Protein AF-A0A5B7DJQ2-F1 (afdb_monomer)

Radius of gyration: 12.95 Å; Cα contacts (8 Å, |Δi|>4): 149; chains: 1; bounding box: 38×33×26 Å

Nearest PDB structures (foldseek):
  2wfh-assembly1_B  TM=6.707E-01  e=1.026E-02  Homo sapiens
  2v9s-assembly1_A  TM=7.386E-01  e=7.424E-02  Homo sapiens
  5zsm-assembly1_A  TM=6.759E-01  e=9.048E-02  Macaca mulatta
  5zsm-assembly1_B  TM=6.606E-01  e=1.032E-01  Macaca mulatta
  6s9v-assembly1_A  TM=3.679E-01  e=7.523E+00  Thermoanaerobacterium thermosaccharolyticum DSM 571

Organism: Portunus trituberculatus (NCBI:txid210409)

Mean predicted aligned error: 5.29 Å

Foldseek 3Di:
DPDDDDQLQDEAEPEQDADAADACVPNVVVLVSNLPDHAAYEHANYQYADALRCLVQLVDLSNLVRYDQRDAHNVRHGSNDDDPDPRNVD

Structure (mmCIF, N/CA/C/O backbone):
data_AF-A0A5B7DJQ2-F1
#
_entry.id   AF-A0A5B7DJQ2-F1
#
loop_
_atom_site.group_PDB
_atom_site.id
_atom_site.type_symbol
_atom_site.label_atom_id
_atom_site.label_alt_id
_atom_site.label_comp_id
_atom_site.label_asym_id
_atom_site.label_entity_id
_atom_site.label_seq_id
_atom_site.pdbx_PDB_ins_code
_atom_site.Cartn_x
_atom_site.Cartn_y
_atom_site.Cartn_z
_atom_site.occupancy
_atom_site.B_iso_or_equiv
_atom_site.auth_seq_id
_atom_site.auth_comp_id
_atom_site.auth_asym_id
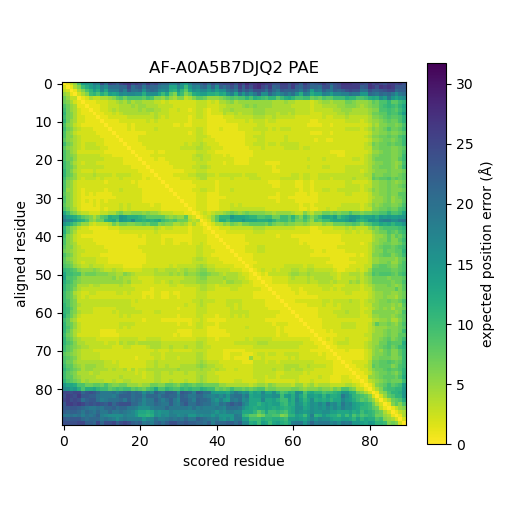_atom_site.auth_atom_id
_atom_site.pdbx_PDB_model_num
ATOM 1 N N . MET A 1 1 ? 26.587 -15.575 -4.727 1.00 43.62 1 MET A N 1
ATOM 2 C CA . MET A 1 1 ? 25.281 -15.726 -5.399 1.00 43.62 1 MET A CA 1
ATOM 3 C C . MET A 1 1 ? 24.302 -14.821 -4.680 1.00 43.62 1 MET A C 1
ATOM 5 O O . MET A 1 1 ? 24.111 -15.010 -3.488 1.00 43.62 1 MET A O 1
ATOM 9 N N . VAL A 1 2 ? 23.773 -13.801 -5.352 1.00 59.97 2 VAL A N 1
ATOM 10 C CA . VAL A 1 2 ? 22.652 -13.017 -4.816 1.00 59.97 2 VAL A CA 1
ATOM 11 C C . VAL A 1 2 ? 21.405 -13.831 -5.133 1.00 59.97 2 VAL A C 1
ATOM 13 O O . VAL A 1 2 ? 21.206 -14.184 -6.295 1.00 59.97 2 VAL A O 1
ATOM 16 N N . ALA A 1 3 ? 20.625 -14.210 -4.122 1.00 57.47 3 ALA A N 1
ATOM 17 C CA . ALA A 1 3 ? 19.323 -14.809 -4.380 1.00 57.47 3 ALA A CA 1
ATOM 18 C C . ALA A 1 3 ? 18.502 -13.785 -5.183 1.00 57.47 3 ALA A C 1
ATOM 20 O O . ALA A 1 3 ? 18.424 -12.633 -4.746 1.00 57.47 3 ALA A O 1
ATOM 21 N N . PRO A 1 4 ? 17.950 -14.135 -6.359 1.00 74.25 4 PRO A N 1
ATOM 22 C CA . PRO A 1 4 ? 17.040 -13.224 -7.029 1.00 74.25 4 PRO A CA 1
ATOM 23 C C . PRO A 1 4 ? 15.872 -12.966 -6.074 1.00 74.25 4 PRO A C 1
ATOM 25 O O . PRO A 1 4 ? 15.341 -13.899 -5.471 1.00 74.25 4 PRO A O 1
ATOM 28 N N . GLY A 1 5 ? 15.551 -11.688 -5.875 1.00 84.44 5 GLY A N 1
ATOM 29 C CA . GLY A 1 5 ? 14.394 -11.276 -5.092 1.00 84.44 5 GLY A CA 1
ATOM 30 C C . GLY A 1 5 ? 13.084 -11.630 -5.801 1.00 84.44 5 GLY A C 1
ATOM 31 O O . GLY A 1 5 ? 13.008 -12.571 -6.593 1.00 84.44 5 GLY A O 1
ATOM 32 N N . LEU A 1 6 ? 12.032 -10.860 -5.546 1.00 89.69 6 LEU A N 1
ATOM 33 C CA . LEU A 1 6 ? 10.772 -11.017 -6.262 1.00 89.69 6 LEU A CA 1
ATOM 34 C C . LEU A 1 6 ? 10.966 -10.694 -7.747 1.00 89.69 6 LEU A C 1
ATOM 36 O O . LEU A 1 6 ? 11.584 -9.691 -8.107 1.00 89.69 6 LEU A O 1
ATOM 40 N N . ALA A 1 7 ? 10.399 -11.535 -8.614 1.00 90.19 7 ALA A N 1
ATOM 41 C CA . ALA A 1 7 ? 10.255 -11.186 -10.019 1.00 90.19 7 ALA A CA 1
ATOM 42 C C . ALA A 1 7 ? 9.386 -9.930 -10.130 1.00 90.19 7 ALA A C 1
ATOM 44 O O . ALA A 1 7 ? 8.391 -9.785 -9.42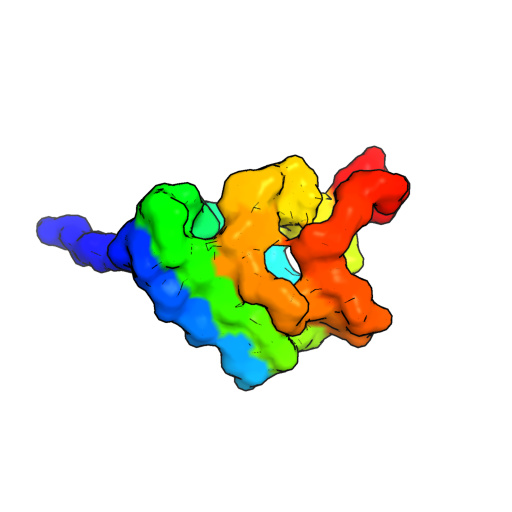1 1.00 90.19 7 ALA A O 1
ATOM 45 N N . SER A 1 8 ? 9.738 -9.024 -11.033 1.00 90.38 8 SER A N 1
ATOM 46 C CA . SER A 1 8 ? 9.130 -7.695 -11.060 1.00 90.38 8 SER A CA 1
ATOM 47 C C . SER A 1 8 ? 7.668 -7.683 -11.545 1.00 90.38 8 SER A C 1
ATOM 49 O O . SER A 1 8 ? 6.927 -6.729 -11.328 1.00 90.38 8 SER A O 1
ATOM 51 N N . ASN A 1 9 ? 7.216 -8.788 -12.141 1.00 91.00 9 ASN A N 1
ATOM 52 C CA . ASN A 1 9 ? 5.828 -9.068 -12.508 1.00 91.00 9 ASN A CA 1
ATOM 53 C C . ASN A 1 9 ? 5.122 -10.044 -11.545 1.00 91.00 9 ASN A C 1
ATOM 55 O O . ASN A 1 9 ? 4.075 -10.589 -11.896 1.00 91.00 9 ASN A O 1
ATOM 59 N N . ALA A 1 10 ? 5.701 -10.329 -10.377 1.00 93.88 10 ALA A N 1
ATOM 60 C CA . ALA A 1 10 ? 5.108 -11.261 -9.432 1.00 93.88 10 ALA A CA 1
ATOM 61 C C . ALA A 1 10 ? 3.819 -10.702 -8.813 1.00 93.88 10 ALA A C 1
ATOM 63 O O . ALA A 1 10 ? 3.649 -9.495 -8.626 1.00 93.88 10 ALA A O 1
ATOM 64 N N . HIS A 1 11 ? 2.932 -11.621 -8.438 1.00 95.19 11 HIS A N 1
ATOM 65 C CA . HIS A 1 11 ? 1.796 -11.334 -7.577 1.00 95.19 11 HIS A CA 1
ATOM 66 C C . HIS A 1 11 ? 2.129 -11.809 -6.160 1.00 95.19 11 HIS A C 1
ATOM 68 O O . HIS A 1 11 ? 2.226 -13.009 -5.905 1.00 95.19 11 HIS A O 1
ATOM 74 N N . LEU A 1 12 ? 2.322 -10.863 -5.246 1.00 96.06 12 LEU A N 1
ATOM 75 C CA . LEU A 1 12 ? 2.521 -11.109 -3.826 1.00 96.06 12 LEU A CA 1
ATOM 76 C C . LEU A 1 12 ? 1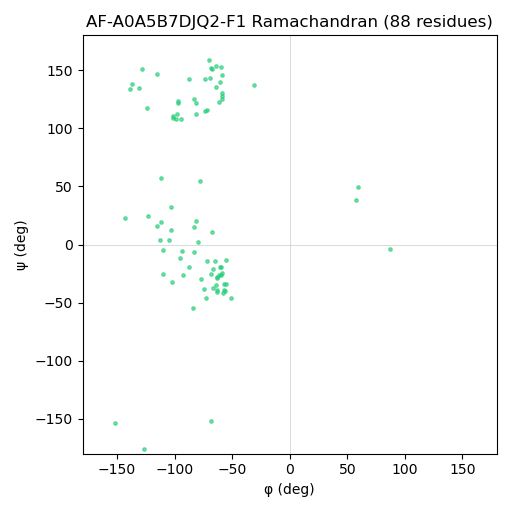.173 -11.009 -3.107 1.00 96.06 12 LEU A C 1
ATOM 78 O O . LEU A 1 12 ? 0.646 -9.911 -2.944 1.00 96.06 12 LEU A O 1
ATOM 82 N N . SER A 1 13 ? 0.620 -12.138 -2.664 1.00 97.06 13 SER A N 1
ATOM 83 C CA . SER A 1 13 ? -0.560 -12.132 -1.796 1.00 97.06 13 SER A CA 1
ATOM 84 C C . SER A 1 13 ? -0.147 -12.271 -0.336 1.00 97.06 13 SER A C 1
ATOM 86 O O . SER A 1 13 ? 0.516 -13.231 0.052 1.00 97.06 13 SER A O 1
ATOM 88 N N . LEU A 1 14 ? -0.547 -11.283 0.455 1.00 97.62 14 LEU A N 1
ATOM 89 C CA . LEU A 1 14 ? -0.448 -11.227 1.911 1.00 97.62 14 LEU A CA 1
ATOM 90 C C . LEU A 1 14 ? -1.843 -11.002 2.515 1.00 97.62 14 LEU A C 1
ATOM 92 O O . LEU A 1 14 ? -1.981 -10.474 3.621 1.00 97.62 14 LEU A O 1
ATOM 96 N N . ALA A 1 15 ? -2.887 -11.385 1.778 1.00 98.12 15 ALA A N 1
ATOM 97 C CA . ALA A 1 15 ? -4.264 -11.236 2.208 1.00 98.12 15 ALA A CA 1
ATOM 98 C C . ALA A 1 15 ? -4.563 -12.078 3.454 1.00 98.12 15 ALA A C 1
ATOM 100 O O . ALA A 1 15 ? -3.937 -13.121 3.660 1.00 98.12 15 ALA A O 1
ATOM 101 N N . LYS A 1 16 ? -5.547 -11.646 4.253 1.00 98.06 16 LYS A N 1
ATOM 102 C CA . LYS A 1 16 ? -6.020 -12.355 5.460 1.00 98.06 16 LYS A CA 1
ATOM 103 C C . LYS A 1 16 ? -4.917 -12.563 6.501 1.00 98.06 16 LYS A C 1
ATOM 105 O O . LYS A 1 16 ? -4.701 -13.674 6.983 1.00 98.06 16 LYS A O 1
ATOM 110 N N . ASN A 1 17 ? -4.207 -11.488 6.824 1.00 98.31 17 ASN A N 1
ATOM 111 C CA . ASN A 1 17 ? -3.185 -11.463 7.868 1.00 98.31 17 ASN A CA 1
ATOM 112 C C . ASN A 1 17 ? -3.472 -10.328 8.869 1.00 98.31 17 ASN A C 1
ATOM 114 O O . ASN A 1 17 ? -4.472 -9.622 8.778 1.00 98.31 17 ASN A O 1
ATOM 118 N N . GLU A 1 18 ? -2.569 -10.148 9.831 1.00 97.94 18 GLU A N 1
ATOM 119 C CA . GLU A 1 18 ? -2.651 -9.122 10.879 1.00 97.94 18 GLU A CA 1
ATOM 120 C C . GLU A 1 18 ? -1.703 -7.940 10.598 1.00 97.94 18 GLU A C 1
ATOM 122 O O . GLU A 1 18 ? -1.122 -7.339 11.506 1.00 97.94 18 GLU A O 1
ATOM 127 N N . ILE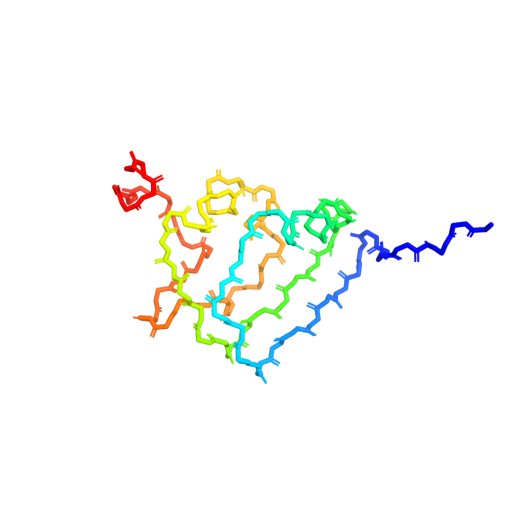 A 1 19 ? -1.471 -7.613 9.321 1.00 97.25 19 ILE A N 1
ATOM 128 C CA . ILE A 1 19 ? -0.594 -6.499 8.955 1.00 97.25 19 ILE A CA 1
ATOM 129 C C . ILE A 1 19 ? -1.315 -5.196 9.288 1.00 97.25 19 ILE A C 1
ATOM 131 O O . ILE A 1 19 ? -2.332 -4.854 8.696 1.00 97.25 19 ILE A O 1
ATOM 135 N N . MET A 1 20 ? -0.752 -4.445 10.230 1.00 96.06 20 MET A N 1
ATOM 136 C CA . MET A 1 20 ? -1.307 -3.156 10.643 1.00 96.06 20 MET A CA 1
ATOM 137 C C . MET A 1 20 ? -0.555 -1.964 10.058 1.00 96.06 20 MET A C 1
ATOM 139 O O . MET A 1 20 ? -1.158 -0.924 9.836 1.00 96.06 20 MET A O 1
ATOM 143 N N . LYS A 1 21 ? 0.761 -2.068 9.846 1.00 93.69 21 LYS A N 1
ATOM 144 C CA . LYS A 1 21 ? 1.617 -0.918 9.511 1.00 93.69 21 LYS A CA 1
ATOM 145 C C . LYS A 1 21 ? 2.504 -1.210 8.311 1.00 93.69 21 LYS A C 1
ATOM 147 O O . LYS A 1 21 ? 3.183 -2.237 8.276 1.00 93.69 21 LYS A O 1
ATOM 152 N N . LEU A 1 22 ? 2.574 -0.256 7.386 1.00 94.19 22 LEU A N 1
ATOM 153 C CA . LEU A 1 22 ? 3.409 -0.326 6.183 1.00 94.19 22 LEU A CA 1
ATOM 154 C C . LEU A 1 22 ? 4.546 0.700 6.249 1.00 94.19 22 LEU A C 1
ATOM 156 O O . LEU A 1 22 ? 4.683 1.565 5.389 1.00 94.19 22 LEU A O 1
ATOM 160 N N . GLN A 1 23 ? 5.362 0.623 7.303 1.00 93.12 23 GLN A N 1
ATOM 161 C CA . GLN A 1 23 ? 6.491 1.538 7.493 1.00 93.12 23 GLN A CA 1
ATOM 162 C C . GLN A 1 23 ? 7.473 1.465 6.316 1.00 93.12 23 GLN A C 1
ATOM 164 O O . GLN A 1 23 ? 7.971 0.385 5.990 1.00 93.12 23 GLN A O 1
ATOM 169 N N . GLN A 1 24 ? 7.802 2.619 5.730 1.00 95.06 24 GLN A N 1
AT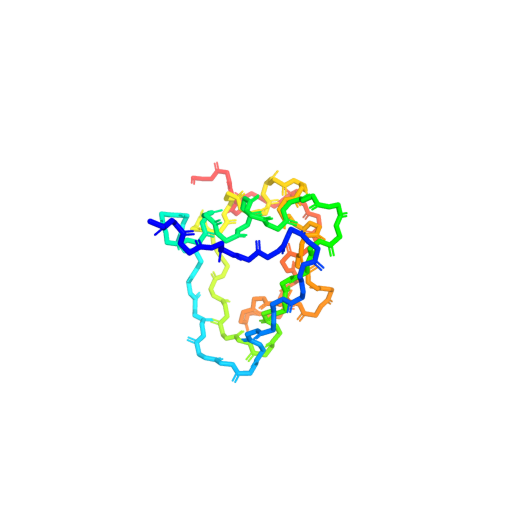OM 170 C CA . GLN A 1 24 ? 8.607 2.712 4.508 1.00 95.06 24 GLN A CA 1
ATOM 171 C C . GLN A 1 24 ? 9.914 1.914 4.574 1.00 95.06 24 GLN A C 1
ATOM 173 O O . GLN A 1 24 ? 10.204 1.144 3.663 1.00 95.06 24 GLN A O 1
ATOM 178 N N . LEU A 1 25 ? 10.659 2.031 5.678 1.00 94.75 25 LEU A N 1
ATOM 179 C CA . LEU A 1 25 ? 11.949 1.357 5.858 1.00 94.75 25 LEU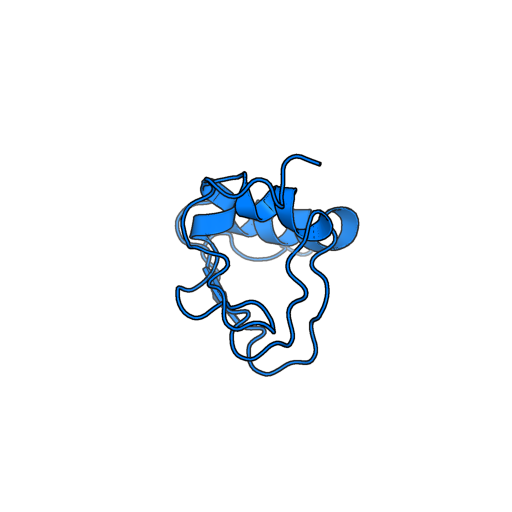 A CA 1
ATOM 180 C C . LEU A 1 25 ? 11.870 -0.168 5.659 1.00 94.75 25 LEU A C 1
ATOM 182 O O . LEU A 1 25 ? 12.812 -0.774 5.156 1.00 94.75 25 LEU A O 1
ATOM 186 N N . HIS A 1 26 ? 10.747 -0.786 6.031 1.00 93.62 26 HIS A N 1
ATOM 187 C CA . HIS A 1 26 ? 10.562 -2.235 5.948 1.00 93.62 26 HIS A CA 1
ATOM 188 C C . HIS A 1 26 ? 9.913 -2.685 4.641 1.00 93.62 26 HIS A C 1
ATOM 190 O O . HIS A 1 26 ? 10.119 -3.818 4.233 1.00 93.62 26 HIS A O 1
ATOM 196 N N . TRP A 1 27 ? 9.131 -1.831 3.983 1.00 95.44 27 TRP A N 1
ATOM 197 C CA . TRP A 1 27 ? 8.281 -2.247 2.863 1.00 95.44 27 TRP A CA 1
ATOM 198 C C . TRP A 1 27 ? 8.744 -1.723 1.508 1.00 95.44 27 TRP A C 1
ATOM 200 O O . TRP A 1 27 ? 8.467 -2.356 0.490 1.00 95.44 27 TRP A O 1
ATOM 210 N N . GLN A 1 28 ? 9.475 -0.607 1.467 1.00 96.00 28 GLN A N 1
ATOM 211 C CA . GLN A 1 28 ? 9.826 0.064 0.214 1.00 96.00 28 GLN A CA 1
ATOM 212 C C . GLN A 1 28 ? 10.552 -0.862 -0.767 1.00 96.00 28 GLN A C 1
ATOM 214 O O . GLN A 1 28 ? 10.230 -0.877 -1.950 1.00 96.00 28 GLN A O 1
ATOM 219 N N . HIS A 1 29 ? 11.455 -1.711 -0.275 1.00 94.06 29 HIS A N 1
ATOM 220 C CA . HIS A 1 29 ? 12.207 -2.633 -1.124 1.00 94.06 29 HIS A CA 1
ATOM 221 C C . HIS A 1 29 ? 11.323 -3.674 -1.840 1.00 94.06 29 HIS A C 1
ATOM 223 O O . HIS A 1 29 ? 11.692 -4.147 -2.914 1.00 94.06 29 HIS A O 1
ATOM 229 N N . ILE A 1 30 ? 10.166 -4.044 -1.275 1.00 94.50 30 ILE A N 1
ATOM 230 C CA . ILE A 1 30 ? 9.190 -4.940 -1.921 1.00 94.50 30 ILE A CA 1
ATOM 231 C C . ILE A 1 30 ? 8.483 -4.189 -3.053 1.00 94.50 30 ILE A C 1
ATOM 233 O O . ILE A 1 30 ? 8.382 -4.695 -4.170 1.00 94.50 30 ILE A O 1
ATOM 237 N N . PHE A 1 31 ? 8.040 -2.961 -2.778 1.00 95.31 31 PHE A N 1
ATOM 238 C CA . PHE A 1 31 ? 7.381 -2.101 -3.763 1.00 95.31 31 PHE A CA 1
ATOM 239 C C . PHE A 1 31 ? 8.317 -1.751 -4.929 1.00 95.31 31 PHE A C 1
ATOM 241 O O . PHE A 1 31 ? 7.897 -1.782 -6.083 1.00 95.31 31 PHE A O 1
ATOM 248 N N . ASP A 1 32 ? 9.597 -1.495 -4.652 1.00 94.50 32 ASP A N 1
ATOM 249 C CA . ASP A 1 32 ? 10.606 -1.217 -5.678 1.00 94.50 32 ASP A CA 1
ATOM 250 C C . ASP A 1 32 ? 10.838 -2.403 -6.614 1.00 94.50 32 ASP A C 1
ATOM 252 O O . ASP A 1 32 ? 10.930 -2.218 -7.827 1.00 94.50 32 ASP A O 1
ATOM 256 N N . GLN A 1 33 ? 10.877 -3.625 -6.075 1.00 93.44 33 GLN A N 1
ATOM 257 C CA . GLN A 1 33 ? 11.034 -4.833 -6.888 1.00 93.44 33 GLN A CA 1
ATOM 258 C C . GLN A 1 33 ? 9.846 -5.055 -7.829 1.00 93.44 33 GLN A C 1
ATOM 260 O O . GLN A 1 33 ? 10.041 -5.518 -8.948 1.00 93.44 33 GLN A O 1
ATOM 265 N N . LEU A 1 34 ? 8.631 -4.702 -7.403 1.00 94.50 34 LEU A N 1
ATOM 266 C CA . LEU A 1 34 ? 7.388 -4.976 -8.130 1.00 94.50 34 LEU A CA 1
ATOM 267 C C . LEU A 1 34 ? 6.927 -3.833 -9.053 1.00 94.50 34 LEU A C 1
ATOM 269 O O . LEU A 1 34 ? 5.963 -4.007 -9.796 1.00 94.50 34 LEU A O 1
ATOM 273 N N . ARG A 1 35 ? 7.598 -2.672 -9.048 1.00 89.31 35 ARG A N 1
ATOM 274 C CA . ARG A 1 35 ? 7.155 -1.459 -9.768 1.00 89.31 35 ARG A CA 1
ATOM 275 C C . ARG A 1 35 ? 7.026 -1.624 -11.290 1.00 89.31 35 ARG A C 1
ATOM 277 O O . ARG A 1 35 ? 6.378 -0.805 -11.929 1.00 89.31 35 ARG A O 1
ATOM 284 N N . LEU A 1 36 ? 7.652 -2.634 -11.899 1.00 81.06 36 LEU A N 1
ATOM 285 C CA . LEU A 1 36 ? 7.739 -2.764 -13.358 1.00 81.06 36 LEU A CA 1
ATOM 286 C C . LEU A 1 36 ? 7.544 -4.212 -13.831 1.00 81.06 36 LEU A C 1
ATOM 288 O O . LEU A 1 36 ? 8.254 -5.085 -13.355 1.00 81.06 36 LEU A O 1
ATOM 292 N N . PRO A 1 37 ? 6.734 -4.512 -14.860 1.00 75.81 37 PRO A N 1
ATOM 293 C CA . PRO A 1 37 ? 5.643 -3.724 -15.436 1.00 75.81 37 PRO A CA 1
ATOM 294 C C . PRO A 1 37 ? 4.258 -4.096 -14.871 1.00 75.81 37 PRO A C 1
ATOM 296 O O . PRO A 1 37 ? 3.294 -3.381 -15.120 1.00 75.81 37 PRO A O 1
ATOM 299 N N . TYR A 1 38 ? 4.140 -5.211 -14.138 1.00 83.56 38 TYR A N 1
ATOM 300 C CA . TYR A 1 38 ? 2.845 -5.810 -13.778 1.00 83.56 38 TYR A CA 1
ATOM 301 C C . TYR A 1 38 ? 2.813 -6.411 -12.369 1.00 83.56 38 TYR A C 1
ATOM 303 O O . TYR A 1 38 ? 2.004 -7.298 -12.099 1.00 83.56 38 TYR A O 1
ATOM 311 N N . GLY A 1 39 ? 3.695 -5.961 -11.476 1.00 94.62 39 GLY A N 1
ATOM 312 C CA . GLY A 1 39 ? 3.669 -6.406 -10.091 1.00 94.62 39 GLY A CA 1
ATOM 313 C C . GLY A 1 39 ? 2.330 -6.100 -9.416 1.00 94.62 39 GLY A C 1
ATOM 314 O O . GLY A 1 39 ? 1.651 -5.105 -9.711 1.00 94.62 39 GLY A O 1
ATOM 315 N N . ARG A 1 40 ? 1.932 -6.993 -8.511 1.00 96.00 40 ARG A N 1
ATOM 316 C CA . ARG A 1 40 ? 0.707 -6.869 -7.717 1.00 96.00 40 ARG A CA 1
ATOM 317 C C . ARG A 1 40 ? 0.978 -7.250 -6.274 1.00 96.00 40 ARG A C 1
ATOM 319 O O . ARG A 1 40 ? 1.660 -8.237 -6.013 1.00 96.00 40 ARG A O 1
ATOM 326 N N . ILE A 1 41 ? 0.415 -6.479 -5.356 1.00 97.12 41 ILE A N 1
ATOM 327 C CA . ILE A 1 41 ? 0.448 -6.720 -3.921 1.00 97.12 41 ILE A CA 1
ATOM 328 C C . ILE A 1 41 ? -1.000 -6.758 -3.439 1.00 97.12 41 ILE A C 1
ATOM 330 O O . ILE A 1 41 ? -1.725 -5.768 -3.533 1.00 97.12 41 ILE A O 1
ATOM 334 N N . ASP A 1 42 ? -1.416 -7.904 -2.921 1.00 97.69 42 ASP A N 1
ATOM 335 C CA . ASP A 1 42 ? -2.721 -8.074 -2.297 1.00 97.69 42 ASP A CA 1
ATOM 336 C C . ASP A 1 42 ? -2.571 -8.044 -0.776 1.00 97.69 42 ASP A C 1
ATOM 338 O O . ASP A 1 42 ? -2.022 -8.967 -0.173 1.00 97.69 42 ASP A O 1
ATOM 342 N N . LEU A 1 43 ? -3.044 -6.957 -0.168 1.00 97.56 43 LEU A N 1
ATOM 343 C CA . LEU A 1 43 ? -3.089 -6.747 1.282 1.00 97.56 43 LEU A CA 1
ATOM 344 C C . LEU A 1 43 ? -4.534 -6.746 1.799 1.00 97.56 43 LEU A C 1
ATOM 346 O O . LEU A 1 43 ? -4.811 -6.222 2.879 1.00 97.56 43 LEU A O 1
ATOM 350 N N . SER A 1 44 ? -5.476 -7.306 1.035 1.00 97.00 44 SER A N 1
ATOM 351 C CA . SER A 1 44 ? -6.877 -7.372 1.446 1.00 97.00 44 SER A CA 1
ATOM 352 C C . SER A 1 44 ? -7.060 -8.137 2.758 1.00 97.00 44 SER A C 1
ATOM 354 O O . SER A 1 44 ? -6.258 -8.993 3.127 1.00 97.00 44 SER A O 1
ATOM 356 N N . GLU A 1 45 ? -8.116 -7.794 3.498 1.00 97.06 45 GLU A N 1
ATOM 357 C CA . GLU A 1 45 ? -8.437 -8.446 4.776 1.00 97.06 45 GLU A CA 1
ATOM 358 C C . GLU A 1 45 ? -7.287 -8.366 5.805 1.00 97.06 45 GLU A C 1
ATOM 360 O O . GLU A 1 45 ? -7.040 -9.313 6.543 1.00 97.06 45 GLU A O 1
ATOM 365 N N . ASN A 1 46 ? -6.583 -7.229 5.847 1.00 97.69 46 ASN A N 1
ATOM 366 C CA . ASN A 1 46 ? -5.638 -6.875 6.906 1.00 97.69 46 ASN A CA 1
ATOM 367 C C . ASN A 1 46 ? -6.139 -5.639 7.680 1.00 97.69 46 ASN A C 1
ATOM 369 O O . ASN A 1 46 ? -6.730 -4.741 7.071 1.00 97.69 46 ASN A O 1
ATOM 373 N N . PRO A 1 47 ? -5.879 -5.532 8.995 1.00 97.00 47 PRO A N 1
ATOM 374 C CA . PRO A 1 47 ? -6.263 -4.386 9.821 1.00 97.00 47 PRO A CA 1
ATOM 375 C C . PRO A 1 47 ? -5.330 -3.173 9.619 1.00 97.00 47 PRO A C 1
ATOM 377 O O . PRO A 1 47 ? -4.762 -2.642 10.576 1.00 97.00 47 PRO A O 1
ATOM 380 N N . LEU A 1 48 ? -5.159 -2.721 8.371 1.00 95.38 48 LEU A N 1
ATOM 381 C CA . LEU A 1 48 ? -4.229 -1.644 8.019 1.00 95.38 48 LEU A CA 1
ATOM 382 C C . LEU A 1 48 ? -4.606 -0.328 8.712 1.00 95.38 48 LEU A C 1
ATOM 384 O O . LEU A 1 48 ? -5.697 0.216 8.528 1.00 95.38 48 LEU A O 1
ATOM 388 N N . LEU A 1 49 ? -3.672 0.220 9.479 1.00 92.12 49 LEU A N 1
ATOM 389 C CA . LEU A 1 49 ? -3.738 1.574 10.001 1.00 92.12 49 LEU A CA 1
ATOM 390 C C . LEU A 1 49 ? -3.272 2.520 8.899 1.00 92.12 49 LEU A C 1
ATOM 392 O O . LEU A 1 49 ? -2.108 2.514 8.511 1.00 92.12 49 LEU A O 1
ATOM 396 N N . CYS A 1 50 ? -4.196 3.320 8.386 1.00 87.44 50 CYS A N 1
ATOM 397 C CA . CYS A 1 50 ? -3.884 4.326 7.386 1.00 87.44 50 CYS A CA 1
ATOM 398 C C . CYS A 1 50 ? -3.722 5.688 8.053 1.00 87.44 50 CYS A C 1
ATOM 400 O O . CYS A 1 50 ? -4.689 6.255 8.560 1.00 87.44 50 CYS A O 1
ATOM 402 N N . GLY A 1 51 ? -2.495 6.199 8.047 1.00 83.81 51 GLY A N 1
ATOM 403 C CA . GLY A 1 51 ? -2.151 7.558 8.449 1.00 83.81 51 GLY A CA 1
ATOM 404 C C . GLY A 1 51 ? -0.907 8.045 7.707 1.00 83.81 51 GLY A C 1
ATOM 405 O O . GLY A 1 51 ? -0.595 7.572 6.611 1.00 83.81 51 GLY A O 1
ATOM 406 N N . CYS A 1 52 ? -0.157 8.975 8.303 1.00 84.19 52 CYS A N 1
ATOM 407 C CA . CYS A 1 52 ? 1.068 9.508 7.692 1.00 84.19 52 CYS A CA 1
ATOM 408 C C . CYS A 1 52 ? 2.125 8.423 7.400 1.00 84.19 52 CYS A C 1
ATOM 410 O O . CYS A 1 52 ? 2.949 8.584 6.503 1.00 84.19 52 CYS A O 1
ATOM 412 N N . ASP A 1 53 ? 2.095 7.294 8.111 1.00 84.31 53 ASP A N 1
ATOM 413 C CA . ASP A 1 53 ? 3.040 6.185 7.955 1.00 84.31 53 ASP A CA 1
ATOM 414 C C . ASP A 1 53 ? 2.933 5.457 6.608 1.00 84.31 53 ASP A C 1
ATOM 416 O O . ASP A 1 53 ? 3.911 4.847 6.169 1.00 84.31 53 ASP A O 1
ATOM 420 N N . ILE A 1 54 ? 1.793 5.572 5.923 1.00 89.69 54 ILE A N 1
ATOM 421 C CA . ILE A 1 54 ? 1.586 5.021 4.577 1.00 89.69 54 ILE A CA 1
ATOM 422 C C . ILE A 1 54 ? 1.598 6.091 3.476 1.00 89.69 54 ILE A C 1
ATOM 424 O O . ILE A 1 54 ? 1.382 5.766 2.307 1.00 89.69 54 ILE A O 1
ATOM 428 N N . ALA A 1 55 ? 1.874 7.359 3.811 1.00 88.69 55 ALA A N 1
ATOM 429 C CA . ALA A 1 55 ? 1.875 8.465 2.849 1.00 88.69 55 ALA A CA 1
ATOM 430 C C . ALA A 1 55 ? 2.846 8.219 1.681 1.00 88.69 55 ALA A C 1
ATOM 432 O O . ALA A 1 55 ? 2.539 8.546 0.541 1.00 88.69 55 ALA A O 1
ATOM 433 N N . TRP A 1 56 ? 3.979 7.556 1.920 1.00 91.50 56 TRP A N 1
ATOM 434 C CA . TRP A 1 56 ? 4.934 7.199 0.863 1.00 91.50 56 TRP A CA 1
ATOM 435 C C . TRP A 1 56 ? 4.340 6.263 -0.210 1.00 91.50 56 TRP A C 1
ATOM 437 O O . TRP A 1 56 ? 4.782 6.303 -1.357 1.00 91.50 56 TRP A O 1
ATOM 447 N N . ILE A 1 57 ? 3.321 5.462 0.136 1.00 92.00 57 ILE A N 1
ATOM 448 C CA . ILE A 1 57 ? 2.532 4.656 -0.809 1.00 92.00 57 ILE A CA 1
ATOM 449 C C . ILE A 1 57 ? 1.434 5.527 -1.409 1.00 92.00 57 ILE A C 1
ATOM 451 O O . ILE A 1 57 ? 1.335 5.651 -2.624 1.00 92.00 57 ILE A O 1
ATOM 455 N N . VAL A 1 58 ? 0.612 6.148 -0.560 1.00 88.50 58 VAL A N 1
ATOM 456 C CA . VAL A 1 58 ? -0.613 6.846 -0.974 1.00 88.50 58 VAL A CA 1
ATOM 457 C C . VAL A 1 58 ? -0.323 8.105 -1.790 1.00 88.50 58 VAL A C 1
ATOM 459 O O . VAL A 1 58 ? -1.141 8.472 -2.621 1.00 88.50 58 VAL A O 1
ATOM 462 N N . LEU A 1 59 ? 0.833 8.750 -1.646 1.00 87.62 59 LEU A N 1
ATOM 463 C CA . LEU A 1 59 ? 1.240 9.902 -2.460 1.00 87.62 59 LEU A CA 1
ATOM 464 C C . LEU A 1 59 ? 1.950 9.479 -3.761 1.00 87.62 59 LEU A C 1
ATOM 466 O O . LEU A 1 59 ? 1.967 10.245 -4.723 1.00 87.62 59 LEU A O 1
ATOM 470 N N . ASN A 1 60 ? 2.468 8.250 -3.846 1.00 90.31 60 ASN A N 1
ATOM 471 C CA . ASN A 1 60 ? 3.197 7.743 -5.010 1.00 90.31 60 ASN A CA 1
ATOM 472 C C . ASN A 1 60 ? 2.291 6.891 -5.914 1.00 90.31 60 ASN A C 1
ATOM 474 O O . ASN A 1 60 ? 1.946 5.757 -5.589 1.00 90.31 60 ASN A O 1
ATOM 478 N N . GLU A 1 61 ? 1.923 7.425 -7.081 1.00 89.75 61 GLU A N 1
ATOM 479 C CA . GLU A 1 61 ? 1.011 6.751 -8.013 1.00 89.75 61 GLU A CA 1
ATOM 480 C C . GLU A 1 61 ? 1.498 5.367 -8.457 1.00 89.75 61 GLU A C 1
ATOM 482 O O . GLU A 1 61 ? 0.699 4.433 -8.528 1.00 89.75 61 GLU A O 1
ATOM 487 N N . GLU A 1 62 ? 2.799 5.216 -8.694 1.00 91.69 62 GLU A N 1
ATOM 488 C CA . GLU A 1 62 ? 3.382 3.949 -9.135 1.00 91.69 62 GLU A CA 1
ATOM 489 C C . GLU A 1 62 ? 3.268 2.879 -8.046 1.00 91.69 62 GLU A C 1
ATOM 491 O O . GLU A 1 62 ? 2.962 1.729 -8.343 1.00 91.69 62 GLU A O 1
ATOM 496 N N . TYR A 1 63 ? 3.433 3.256 -6.776 1.00 93.75 63 TYR A N 1
ATOM 497 C CA . TYR A 1 63 ? 3.247 2.338 -5.651 1.00 93.75 63 TYR A CA 1
ATOM 498 C C . TYR A 1 63 ? 1.774 2.042 -5.375 1.00 93.75 63 TYR A C 1
ATOM 500 O O . TYR A 1 63 ? 1.433 0.888 -5.111 1.00 93.75 63 TYR A O 1
ATOM 508 N N . ARG A 1 64 ? 0.879 3.032 -5.490 1.00 91.31 64 ARG A N 1
ATOM 509 C CA . ARG A 1 64 ? -0.570 2.796 -5.358 1.00 91.31 64 ARG A CA 1
ATOM 510 C C . ARG A 1 64 ? -1.073 1.769 -6.366 1.00 91.31 64 ARG A C 1
ATOM 512 O O . ARG A 1 64 ? -1.857 0.905 -5.996 1.00 91.31 64 ARG A O 1
ATOM 519 N N . LYS A 1 65 ? -0.607 1.838 -7.618 1.00 92.06 65 LYS A N 1
ATOM 520 C CA . LYS A 1 65 ? -0.995 0.916 -8.703 1.00 92.06 65 LYS A CA 1
ATOM 521 C C . LYS A 1 65 ? -0.564 -0.537 -8.476 1.00 92.06 65 LYS A C 1
ATOM 523 O O . LYS A 1 65 ? -1.040 -1.411 -9.203 1.00 92.06 65 LYS A O 1
ATOM 528 N N . LEU A 1 66 ? 0.337 -0.801 -7.527 1.00 95.25 66 LEU A N 1
ATOM 529 C CA . LEU A 1 66 ? 0.714 -2.164 -7.145 1.00 95.25 66 LEU A CA 1
ATOM 530 C C . LEU A 1 66 ? -0.343 -2.816 -6.257 1.00 95.25 66 LEU A C 1
ATOM 532 O O . LEU A 1 66 ? -0.491 -4.035 -6.309 1.00 95.25 66 LEU A O 1
ATOM 536 N N . LEU A 1 67 ? -1.073 -2.031 -5.464 1.00 95.00 67 LEU A N 1
ATOM 537 C CA . LEU A 1 67 ? -2.094 -2.547 -4.561 1.00 95.00 67 LEU A CA 1
ATOM 538 C C . LEU A 1 67 ? -3.340 -2.990 -5.329 1.00 95.00 67 LEU A C 1
ATOM 540 O O . LEU A 1 67 ? -3.761 -2.349 -6.292 1.00 95.00 67 LEU A O 1
ATOM 544 N N . THR A 1 68 ? -3.957 -4.078 -4.878 1.00 93.31 68 THR A N 1
ATOM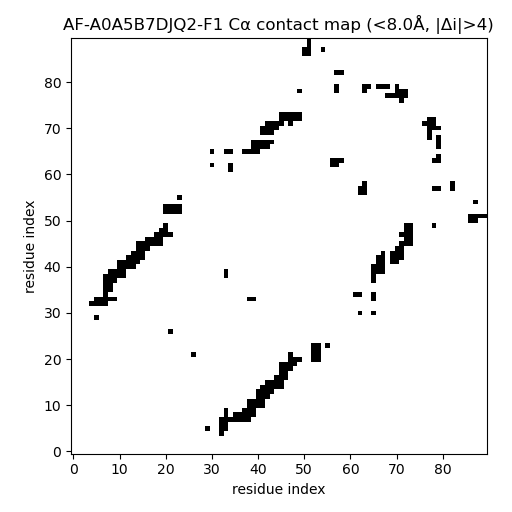 545 C CA . THR A 1 68 ? -5.283 -4.480 -5.358 1.00 93.31 68 THR A CA 1
ATOM 546 C C . THR A 1 68 ? -6.359 -3.482 -4.924 1.00 93.31 68 THR A C 1
ATOM 548 O O . THR A 1 68 ? -6.302 -2.913 -3.831 1.00 93.31 68 THR A O 1
ATOM 551 N N . ASP A 1 69 ? -7.421 -3.359 -5.726 1.00 90.69 69 ASP A N 1
ATOM 552 C CA . ASP A 1 69 ? -8.619 -2.555 -5.420 1.00 90.69 69 ASP A CA 1
ATOM 553 C C . ASP A 1 69 ? -9.462 -3.115 -4.256 1.00 90.69 69 ASP A C 1
ATOM 555 O O . ASP A 1 69 ? -10.596 -2.706 -4.025 1.00 90.69 69 ASP A O 1
ATOM 559 N N . THR A 1 70 ? -8.948 -4.085 -3.511 1.00 92.56 70 THR A N 1
ATOM 560 C CA . THR A 1 70 ? -9.560 -4.618 -2.289 1.00 92.56 70 THR A CA 1
ATOM 561 C C . THR A 1 70 ? -8.771 -4.237 -1.039 1.00 92.56 70 THR A C 1
ATOM 563 O O . THR A 1 70 ? -9.231 -4.508 0.072 1.00 92.56 70 THR A O 1
ATOM 566 N N . THR A 1 71 ? -7.618 -3.574 -1.193 1.00 94.19 71 THR A N 1
ATOM 567 C CA . THR A 1 71 ? -6.781 -3.119 -0.080 1.00 94.19 71 THR A CA 1
ATOM 568 C C . THR A 1 71 ? -7.423 -1.914 0.612 1.00 94.19 71 THR A C 1
ATOM 570 O O . THR A 1 71 ? -7.571 -0.833 0.030 1.00 94.19 71 THR A O 1
ATOM 573 N N . LYS A 1 72 ? -7.808 -2.111 1.875 1.00 93.06 72 LYS A N 1
ATOM 574 C CA . LYS A 1 72 ? -8.544 -1.144 2.695 1.00 93.06 72 LYS A CA 1
ATOM 575 C C . LYS A 1 72 ? -7.866 -0.924 4.036 1.00 93.06 72 LYS A C 1
ATOM 577 O O . LYS A 1 72 ? -7.252 -1.825 4.595 1.00 93.06 72 LYS A O 1
ATOM 582 N N . CYS A 1 73 ? -8.058 0.271 4.553 1.00 92.56 73 CYS A N 1
ATOM 583 C CA . CYS A 1 73 ? -7.787 0.661 5.918 1.00 92.56 73 CYS A CA 1
ATOM 584 C C . CYS A 1 73 ? -8.796 0.006 6.872 1.00 92.56 73 CYS A C 1
ATOM 586 O O . CYS A 1 73 ? -9.914 -0.334 6.475 1.00 92.56 73 CYS A O 1
ATOM 588 N N . ILE A 1 74 ? -8.449 -0.102 8.155 1.00 94.12 74 ILE A N 1
ATOM 589 C CA . ILE A 1 74 ? -9.325 -0.666 9.193 1.00 94.12 74 ILE A CA 1
ATOM 590 C C . ILE A 1 74 ? -10.652 0.103 9.339 1.00 94.12 74 ILE A C 1
ATOM 592 O O . ILE A 1 74 ? -11.667 -0.474 9.715 1.00 94.12 74 ILE A O 1
ATOM 596 N N . ASN A 1 75 ? -10.673 1.393 8.990 1.00 89.38 75 ASN A N 1
ATOM 597 C CA . ASN A 1 75 ? -11.877 2.232 8.962 1.00 89.38 75 ASN A CA 1
ATOM 598 C C . ASN A 1 75 ? -12.745 2.019 7.697 1.00 89.38 75 ASN A C 1
ATOM 600 O O . ASN A 1 75 ? -13.757 2.695 7.526 1.00 89.38 75 ASN A O 1
ATOM 604 N N . GLY A 1 76 ? -12.358 1.100 6.805 1.00 89.31 76 GLY A N 1
ATOM 605 C CA . GLY A 1 76 ? -13.055 0.779 5.559 1.00 89.31 76 GLY A CA 1
ATOM 606 C C . GLY A 1 76 ? -12.670 1.647 4.358 1.00 89.31 76 GLY A C 1
ATOM 607 O O . GLY A 1 76 ? -13.144 1.380 3.249 1.00 89.31 76 GLY A O 1
ATOM 608 N N . GLU A 1 77 ? -11.814 2.656 4.536 1.00 89.06 77 GLU A N 1
ATOM 609 C CA . GLU A 1 77 ? -11.337 3.497 3.439 1.00 89.06 77 GLU A CA 1
ATOM 610 C C . GLU A 1 77 ? -10.409 2.721 2.505 1.00 89.06 77 GLU A C 1
ATOM 612 O O . GLU A 1 77 ? -9.626 1.871 2.912 1.00 89.06 77 GLU A O 1
ATOM 617 N N . MET A 1 78 ? -10.503 3.016 1.216 1.00 88.56 78 MET A N 1
ATOM 618 C CA . MET A 1 78 ? -9.684 2.380 0.191 1.00 88.56 78 MET A CA 1
ATOM 619 C C . MET A 1 78 ? -8.325 3.070 0.110 1.00 88.56 78 MET A C 1
ATOM 6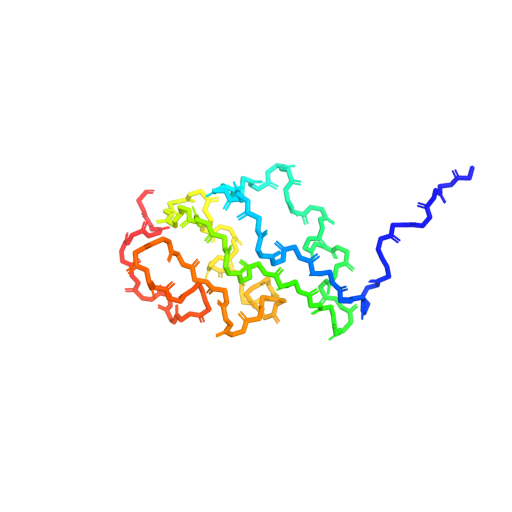21 O O . MET A 1 78 ? -8.278 4.270 -0.162 1.00 88.56 78 MET A O 1
ATOM 625 N N . VAL A 1 79 ? -7.230 2.314 0.242 1.00 86.88 79 VAL A N 1
ATOM 626 C CA . VAL A 1 79 ? -5.860 2.862 0.129 1.00 86.88 79 VAL A CA 1
ATOM 627 C C . VAL A 1 79 ? -5.600 3.426 -1.274 1.00 86.88 79 VAL A C 1
ATOM 629 O O . VAL A 1 79 ? -4.839 4.373 -1.452 1.00 86.88 79 VAL A O 1
ATOM 632 N N . THR A 1 80 ? -6.266 2.871 -2.288 1.00 82.69 80 THR A N 1
ATOM 633 C CA . THR A 1 80 ? -6.125 3.274 -3.692 1.00 82.69 80 THR A CA 1
ATOM 634 C C . THR A 1 80 ? -6.971 4.495 -4.082 1.00 82.69 80 THR A C 1
ATOM 636 O O . THR A 1 80 ? -6.824 4.998 -5.198 1.00 82.69 80 THR A O 1
ATOM 639 N N . LYS A 1 81 ? -7.852 5.007 -3.206 1.00 74.81 81 LYS A N 1
ATOM 640 C CA . LYS A 1 81 ? -8.779 6.105 -3.543 1.00 74.81 81 LYS A CA 1
ATOM 641 C C . LYS A 1 81 ? -8.142 7.488 -3.318 1.00 74.81 81 LYS A C 1
ATOM 643 O O . LYS A 1 81 ? -7.379 7.692 -2.387 1.00 74.81 81 LYS A O 1
ATOM 648 N N . ASN A 1 82 ? -8.479 8.415 -4.222 1.00 52.91 82 ASN A N 1
ATOM 649 C CA . ASN A 1 82 ? -7.918 9.759 -4.439 1.00 52.91 82 ASN A CA 1
ATOM 650 C C . ASN A 1 82 ? -7.368 10.534 -3.218 1.00 52.91 82 ASN A C 1
ATOM 652 O O . ASN A 1 82 ? -8.021 10.677 -2.190 1.00 52.91 82 ASN A O 1
ATOM 656 N N . ILE A 1 83 ? -6.209 11.159 -3.452 1.00 59.28 83 ILE A N 1
ATOM 657 C CA . ILE A 1 83 ? -5.223 11.724 -2.511 1.00 59.28 83 ILE A CA 1
ATOM 658 C C . ILE A 1 83 ? -5.545 13.144 -1.994 1.00 59.28 83 ILE A C 1
ATOM 660 O O . ILE A 1 83 ? -4.675 13.829 -1.465 1.00 59.28 83 ILE A O 1
ATOM 664 N N . ASN A 1 84 ? -6.770 13.642 -2.146 1.00 52.25 84 ASN A N 1
ATOM 665 C CA . ASN A 1 84 ? -7.075 15.037 -1.783 1.00 52.25 84 ASN A CA 1
ATOM 666 C C . ASN A 1 84 ? -7.325 15.239 -0.279 1.00 52.25 84 ASN A C 1
ATOM 668 O O . ASN A 1 84 ? -7.962 16.212 0.123 1.00 52.25 84 ASN A O 1
ATOM 672 N N . THR A 1 85 ? -6.856 14.318 0.559 1.00 53.09 85 THR A N 1
ATOM 673 C CA . THR A 1 85 ? -7.173 14.306 1.982 1.00 53.09 85 THR A CA 1
ATOM 674 C C . THR A 1 85 ? -6.053 14.984 2.781 1.00 53.09 85 THR A C 1
ATOM 676 O O . THR A 1 85 ? -4.916 14.513 2.735 1.00 53.09 85 THR A O 1
ATOM 679 N N . PRO A 1 86 ? -6.350 16.029 3.582 1.00 55.59 86 PRO A N 1
ATOM 680 C CA . PRO A 1 86 ? -5.381 16.697 4.467 1.00 55.59 86 PRO A CA 1
ATOM 681 C C . PRO A 1 86 ? -4.657 15.768 5.459 1.00 55.59 86 PRO A C 1
ATOM 683 O O . PRO A 1 86 ? -3.660 16.163 6.051 1.00 55.59 86 PRO A O 1
ATOM 686 N N . LEU A 1 87 ? -5.153 14.538 5.627 1.00 58.00 87 LEU A N 1
ATOM 687 C CA . LEU A 1 87 ? -4.636 13.484 6.504 1.00 58.00 87 LEU A CA 1
ATOM 688 C C . LEU A 1 87 ? -3.191 13.039 6.209 1.00 58.00 87 LEU A C 1
ATOM 690 O O . LEU A 1 87 ? -2.572 12.452 7.088 1.00 58.00 87 LEU A O 1
ATOM 694 N N . TYR A 1 88 ? -2.653 13.299 5.011 1.00 58.38 88 TYR A N 1
ATOM 695 C CA . TYR A 1 88 ? -1.316 12.830 4.601 1.00 58.38 88 TYR A CA 1
ATOM 696 C C . TYR A 1 88 ? -0.277 13.951 4.411 1.00 58.38 88 TYR A C 1
ATOM 698 O O . TYR A 1 88 ? 0.836 13.673 3.970 1.00 58.38 88 TYR A O 1
ATOM 706 N N . LEU A 1 89 ? -0.636 15.208 4.701 1.00 53.62 89 LEU A N 1
ATOM 707 C CA . LEU A 1 89 ? 0.218 16.397 4.518 1.00 53.62 89 LEU A CA 1
ATOM 708 C C . LEU A 1 89 ? 0.578 17.092 5.846 1.00 53.62 89 LEU A C 1
ATOM 710 O O . LEU A 1 89 ? 0.987 18.253 5.830 1.00 53.62 89 LEU A O 1
ATOM 714 N N . GLN A 1 90 ? 0.388 16.405 6.976 1.00 51.94 90 GLN A N 1
ATOM 715 C CA . GLN A 1 90 ? 0.737 16.886 8.318 1.00 51.94 90 GLN A CA 1
ATOM 716 C C . GLN A 1 90 ? 2.074 16.320 8.788 1.00 51.94 90 GLN A C 1
ATOM 718 O O . GLN A 1 90 ? 2.266 15.088 8.652 1.00 51.94 90 GLN A O 1
#

Secondary structure (DSSP, 8-state):
-PPP---TT-EEE--SS------HHHHHHHHHHHTTTT-EEE-TTS-B--SGGGHHHHT-HHHHTTB-TT-BBTTS-BTTS-S--GGG--

Sequence (90 aa):
MVAPGLASNAHLSLAKNEIMKLQQLHWQHIFDQLRLPYGRIDLSENPLLCGCDIAWIVLNEEYRKLLTDTTKCINGEMVTKNINTPLYLQ

InterPro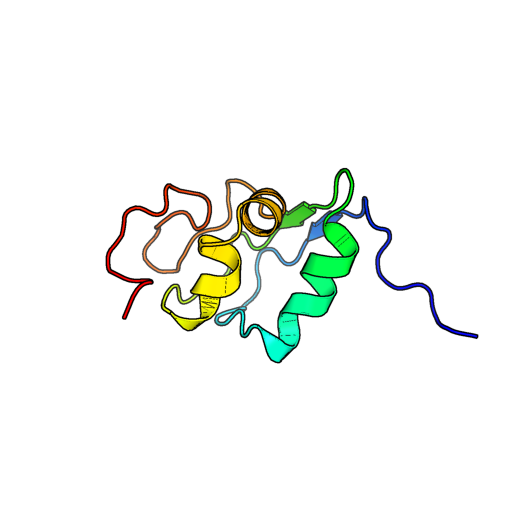 domains:
  IPR032675 Leucine-rich repeat domain superfamily [G3DSA:3.80.10.10] (2-84)

pLDDT: mean 86.9, std 13.66, range [43.62, 98.31]

Solvent-accessible surface area (backbone atoms only — not comparable to full-atom values): 5253 Å² total; per-residue (Å²): 133,81,78,81,74,73,58,26,57,40,75,48,78,57,50,71,42,84,53,38,76,61,47,54,94,81,43,46,72,59,51,64,42,25,64,49,91,58,16,35,35,35,48,24,70,21,56,24,60,78,46,58,63,36,27,79,38,56,74,30,67,71,54,34,68,27,47,44,99,63,28,33,27,64,88,68,50,51,60,76,56,82,76,86,54,75,72,57,79,115